Protein AF-A0A5T0QK60-F1 (afdb_monomer)

Organism: Campylobacter coli (NCBI:txid195)

Sequence (171 aa):
ARQSIDQKYNPKLIPNKDDLERINNILKNINLGHLLANEDNFEQIIPFIEQRAGEIKQAGLVDESQKIGLSCDFIPPNGDYQNFGIMAALDHINALKDLVKRFPKLADLPKIYGGGSYGGYLSLLIAKIAPWYVDGVIDNSGSALPPLNYILGREMESGCDYVLNSSHILI

Nearest PDB structures (foldseek):
  6ty7-assembly1_A  TM=5.170E-01  e=1.656E-01  synthetic construct
  6xtc-assembly2_D  TM=4.898E-01  e=1.048E-01  synthetic construct
  8g48-assembly1_A  TM=5.805E-01  e=3.397E-01  Staphylococcus aureus USA300-CA-263

Solvent-accessible surface area (backbone atoms only — not comparable to full-atom values): 9979 Å² total; per-residue (Å²): 127,73,85,49,94,50,70,80,70,33,59,42,68,43,52,52,72,68,35,38,53,51,52,39,52,50,28,46,76,73,76,44,50,88,70,65,61,47,77,90,45,43,70,75,45,49,64,58,52,36,52,49,48,48,53,43,32,76,69,67,77,44,66,81,86,62,58,52,77,54,60,61,44,78,39,55,64,81,73,63,84,88,56,88,51,56,65,60,27,50,50,55,53,50,52,52,51,51,48,29,70,77,39,59,82,52,64,82,51,84,40,69,36,63,24,56,34,72,42,7,32,31,25,54,50,33,40,68,76,42,50,95,71,40,74,43,69,46,66,41,78,33,65,88,61,85,62,54,40,78,76,53,24,75,78,34,95,90,34,57,79,59,70,52,79,60,95,33,36,36,60

Structure (mmCIF, N/CA/C/O backbone):
data_AF-A0A5T0QK60-F1
#
_entry.id   AF-A0A5T0QK60-F1
#
loop_
_atom_site.group_PDB
_atom_site.id
_atom_site.type_symbol
_atom_site.label_atom_id
_atom_site.label_alt_id
_atom_site.label_comp_id
_atom_site.label_asym_id
_atom_site.label_entity_id
_atom_site.label_seq_id
_atom_site.pdbx_PDB_ins_code
_atom_site.Cartn_x
_atom_site.Cartn_y
_atom_site.Cartn_z
_atom_site.occupancy
_atom_site.B_iso_or_equiv
_atom_site.auth_seq_id
_atom_site.auth_comp_id
_atom_site.auth_asym_id
_atom_site.auth_atom_id
_atom_site.pdbx_PDB_model_num
ATOM 1 N N . ALA A 1 1 ? -1.828 4.781 2.215 1.00 53.38 1 ALA A N 1
ATOM 2 C CA . ALA A 1 1 ? -2.838 5.251 1.252 1.00 53.38 1 ALA A CA 1
ATOM 3 C C . ALA A 1 1 ? -3.448 6.586 1.680 1.00 53.38 1 ALA A C 1
ATOM 5 O O . ALA A 1 1 ? -3.491 6.933 2.853 1.00 53.38 1 ALA A O 1
ATOM 6 N N . ARG A 1 2 ? -3.864 7.386 0.708 1.00 60.03 2 ARG A N 1
ATOM 7 C CA . ARG A 1 2 ? -4.708 8.561 0.921 1.00 60.03 2 ARG A CA 1
ATOM 8 C C . ARG A 1 2 ? -6.104 8.130 0.492 1.00 60.03 2 ARG A C 1
ATOM 10 O O . ARG A 1 2 ? -6.203 7.453 -0.529 1.00 60.03 2 ARG A O 1
ATOM 17 N N . GLN A 1 3 ? -7.150 8.499 1.228 1.00 71.94 3 GLN A N 1
ATOM 18 C CA . GLN A 1 3 ? -8.500 8.318 0.698 1.00 71.94 3 GLN A CA 1
ATOM 19 C C . GLN A 1 3 ? -8.603 9.069 -0.631 1.00 71.94 3 GLN A C 1
ATOM 21 O O . GLN A 1 3 ? -8.222 10.241 -0.737 1.00 71.94 3 GLN A O 1
ATOM 26 N N . SER A 1 4 ? -9.046 8.357 -1.659 1.00 78.94 4 SER A N 1
ATOM 27 C CA . SER A 1 4 ? -9.315 8.930 -2.964 1.00 78.94 4 SER A CA 1
ATOM 28 C C . SER A 1 4 ? -10.396 9.999 -2.824 1.00 78.94 4 SER A C 1
ATOM 30 O O . SER A 1 4 ? -11.352 9.844 -2.064 1.00 78.94 4 SER A O 1
ATOM 32 N N . ILE A 1 5 ? -10.254 11.082 -3.591 1.00 87.12 5 ILE A N 1
ATOM 33 C CA . ILE A 1 5 ? -11.320 12.083 -3.761 1.00 87.12 5 ILE A CA 1
ATOM 34 C C . ILE A 1 5 ? -12.579 11.469 -4.385 1.00 87.12 5 ILE A C 1
ATOM 36 O O . ILE A 1 5 ? -13.677 11.984 -4.211 1.00 87.12 5 ILE A O 1
ATOM 40 N N . ASP A 1 6 ? -12.404 10.368 -5.110 1.00 87.31 6 ASP A N 1
ATOM 41 C CA . ASP A 1 6 ? -13.463 9.610 -5.747 1.00 87.31 6 ASP A CA 1
ATOM 42 C C . ASP A 1 6 ? -13.637 8.280 -5.008 1.00 87.31 6 ASP A C 1
ATOM 44 O O . ASP A 1 6 ? -12.760 7.407 -5.042 1.00 87.31 6 ASP A O 1
ATOM 48 N N . GLN A 1 7 ? -14.775 8.162 -4.320 1.00 84.31 7 GLN A N 1
ATOM 49 C CA . GLN A 1 7 ? -15.080 7.065 -3.405 1.00 84.31 7 GLN A CA 1
ATOM 50 C C . GLN A 1 7 ? -15.059 5.695 -4.083 1.00 84.31 7 GLN A C 1
ATOM 52 O O . GLN A 1 7 ? -14.729 4.715 -3.421 1.00 84.31 7 GLN A O 1
ATOM 57 N N . LYS A 1 8 ? -15.329 5.606 -5.394 1.00 86.25 8 LYS A N 1
ATOM 58 C CA . LYS A 1 8 ? -15.315 4.314 -6.103 1.00 86.25 8 LYS A CA 1
ATOM 59 C C . LYS A 1 8 ? -13.927 3.671 -6.164 1.00 86.25 8 LYS A C 1
ATOM 61 O O . LYS A 1 8 ? -13.830 2.485 -6.450 1.00 86.25 8 LYS A O 1
ATOM 66 N N . TYR A 1 9 ? -12.867 4.456 -5.954 1.00 83.88 9 TYR A N 1
ATOM 67 C CA . TYR A 1 9 ? -11.483 3.976 -5.936 1.00 83.88 9 TYR A CA 1
ATOM 68 C C . TYR A 1 9 ? -10.949 3.742 -4.519 1.00 83.88 9 TYR A C 1
ATOM 70 O O . TYR A 1 9 ? -9.794 3.348 -4.369 1.00 83.88 9 TYR A O 1
ATOM 78 N N . ASN A 1 10 ? -11.754 3.980 -3.479 1.00 84.94 10 ASN A N 1
ATOM 79 C CA . ASN A 1 10 ? -11.344 3.637 -2.123 1.00 84.94 10 ASN A CA 1
ATOM 80 C C . ASN A 1 10 ? -11.341 2.112 -1.938 1.00 84.94 10 ASN A C 1
ATOM 82 O O . ASN A 1 10 ? -12.237 1.436 -2.448 1.00 84.94 10 ASN A O 1
ATOM 86 N N . PRO A 1 11 ? -10.354 1.564 -1.209 1.00 86.25 11 PRO A N 1
ATOM 87 C CA . PRO A 1 11 ? -10.381 0.162 -0.822 1.00 86.25 11 PRO A CA 1
ATOM 88 C C . PRO A 1 11 ? -11.588 -0.113 0.076 1.00 86.25 11 PRO A C 1
ATOM 90 O O . PRO A 1 11 ? -11.965 0.730 0.890 1.00 86.25 11 PRO A O 1
ATOM 93 N N . LYS A 1 12 ? -12.154 -1.309 -0.069 1.00 88.38 12 LYS A N 1
ATOM 94 C CA . LYS A 1 12 ? -13.130 -1.875 0.859 1.00 88.38 12 LYS A CA 1
ATOM 95 C C . LYS A 1 12 ? -12.400 -2.400 2.089 1.00 88.38 12 LYS A C 1
ATOM 97 O O . LYS A 1 12 ? -11.348 -3.028 1.952 1.00 88.38 12 LYS A O 1
ATOM 102 N N . LEU A 1 13 ? -12.964 -2.160 3.261 1.00 90.44 13 LEU A N 1
ATOM 103 C CA . LEU A 1 13 ? -12.496 -2.674 4.539 1.00 90.44 13 LEU A CA 1
ATOM 104 C C . LEU A 1 13 ? -13.248 -3.966 4.836 1.00 90.44 13 LEU A C 1
ATOM 106 O O . LEU A 1 13 ? -14.452 -3.952 5.087 1.00 90.44 13 LEU A O 1
ATOM 110 N N . ILE A 1 14 ? -12.540 -5.089 4.788 1.00 91.12 14 ILE A N 1
ATOM 111 C CA . ILE A 1 14 ? -13.132 -6.412 4.977 1.00 91.12 14 ILE A CA 1
ATOM 112 C C . ILE A 1 14 ? -12.543 -7.030 6.246 1.00 91.12 14 ILE A C 1
ATOM 114 O O . ILE A 1 14 ? -11.346 -7.322 6.275 1.00 91.12 14 ILE A O 1
ATOM 118 N N . PRO A 1 15 ? -13.331 -7.199 7.320 1.00 93.88 15 PRO A N 1
ATOM 119 C CA . PRO A 1 15 ? -12.841 -7.840 8.530 1.00 93.88 15 PRO A CA 1
ATOM 120 C C . PRO A 1 15 ? -12.767 -9.358 8.342 1.00 93.88 15 PRO A C 1
ATOM 122 O O . PRO A 1 15 ? -13.617 -9.958 7.683 1.00 93.88 15 PRO A O 1
ATOM 125 N N . ASN A 1 16 ? -11.787 -9.997 8.978 1.00 93.06 16 ASN A N 1
ATOM 126 C CA . ASN A 1 16 ? -11.805 -11.444 9.166 1.00 93.06 16 ASN A CA 1
ATOM 127 C C . ASN A 1 16 ? -12.504 -11.829 10.489 1.00 93.06 16 ASN A C 1
ATOM 129 O O . ASN A 1 16 ? -13.041 -10.987 11.211 1.00 93.06 16 ASN A O 1
ATOM 133 N N . LYS A 1 17 ? -12.511 -13.123 10.826 1.00 95.19 17 LYS A N 1
ATOM 134 C CA . LYS A 1 17 ? -13.170 -13.625 12.045 1.00 95.19 17 LYS A CA 1
ATOM 135 C C . LYS A 1 17 ? -12.599 -13.024 13.332 1.00 95.19 17 LYS A C 1
ATOM 137 O O . LYS A 1 17 ? -13.374 -12.651 14.209 1.00 95.19 17 LYS A O 1
ATOM 142 N N . ASP A 1 18 ? -11.280 -12.903 13.419 1.00 93.25 18 ASP A N 1
ATOM 143 C CA . ASP A 1 18 ? -10.599 -12.373 14.602 1.00 93.25 18 ASP A CA 1
ATOM 144 C C . ASP A 1 18 ? -10.856 -10.865 14.735 1.00 93.25 18 ASP A C 1
ATOM 146 O O . ASP A 1 18 ? -11.105 -10.358 15.832 1.00 93.25 18 ASP A O 1
ATOM 150 N N . ASP A 1 19 ? -10.885 -10.152 13.603 1.00 94.31 19 ASP A N 1
ATOM 151 C CA . ASP A 1 19 ? -11.250 -8.736 13.528 1.00 94.31 19 ASP A CA 1
ATOM 152 C C . ASP A 1 19 ? -12.684 -8.515 14.042 1.00 94.31 19 ASP A C 1
ATOM 154 O O . ASP A 1 19 ? -12.922 -7.626 14.867 1.00 94.31 19 ASP A O 1
ATOM 158 N N . LEU A 1 20 ? -13.630 -9.364 13.614 1.00 97.31 20 LEU A N 1
ATOM 159 C CA . LEU A 1 20 ? -15.026 -9.337 14.060 1.00 97.31 20 LEU A CA 1
ATOM 160 C C . LEU A 1 20 ? -15.179 -9.662 15.549 1.00 97.31 20 LEU A C 1
ATOM 162 O O . LEU A 1 20 ? -15.975 -9.022 16.241 1.00 97.31 20 LEU A O 1
ATOM 166 N N . GLU A 1 21 ? -14.433 -10.633 16.074 1.00 96.88 21 GLU A N 1
ATOM 167 C CA . GLU A 1 21 ? -14.441 -10.934 17.507 1.00 96.88 21 GLU A CA 1
ATOM 168 C C . GLU A 1 21 ? -13.927 -9.734 18.314 1.00 96.88 21 GLU A C 1
ATOM 170 O O . GLU A 1 21 ? -14.568 -9.285 19.274 1.00 96.88 21 GLU A O 1
ATOM 175 N N . ARG A 1 22 ? -12.804 -9.153 17.879 1.00 95.38 22 ARG A N 1
ATOM 176 C CA . ARG A 1 22 ? -12.165 -8.017 18.543 1.00 95.38 22 ARG A CA 1
ATOM 177 C C . ARG A 1 22 ? -13.062 -6.785 18.559 1.00 95.38 22 ARG A C 1
ATOM 179 O O . ARG A 1 22 ? -13.272 -6.209 19.629 1.00 95.38 22 ARG A O 1
ATOM 186 N N . ILE A 1 23 ? -13.620 -6.389 17.414 1.00 96.75 23 ILE A N 1
ATOM 187 C CA . ILE A 1 23 ? -14.498 -5.214 17.338 1.00 96.75 23 ILE A CA 1
ATOM 188 C C . ILE A 1 23 ? -15.781 -5.427 18.147 1.00 96.75 23 ILE A C 1
ATOM 190 O O . ILE A 1 23 ? -16.221 -4.509 18.832 1.00 96.75 23 ILE A O 1
ATOM 194 N N . ASN A 1 24 ? -16.349 -6.636 18.174 1.00 97.81 24 ASN A N 1
ATOM 195 C CA . ASN A 1 24 ? -17.538 -6.913 18.979 1.00 97.81 24 ASN A CA 1
ATOM 196 C C . ASN A 1 24 ? -17.260 -6.847 20.486 1.00 97.81 24 ASN A C 1
ATOM 198 O O . ASN A 1 24 ? -18.112 -6.389 21.253 1.00 97.81 24 ASN A O 1
ATOM 202 N N . ASN A 1 25 ? -16.064 -7.240 20.925 1.00 97.75 25 ASN A N 1
ATOM 203 C CA . ASN A 1 25 ? -15.632 -7.038 22.307 1.00 97.75 25 ASN A CA 1
ATOM 204 C C . ASN A 1 25 ? -15.430 -5.547 22.626 1.00 97.75 25 ASN A C 1
ATOM 206 O O . ASN A 1 25 ? -15.878 -5.082 23.674 1.00 97.75 25 ASN A O 1
ATOM 210 N N . ILE A 1 26 ? -14.846 -4.775 21.701 1.00 96.94 26 ILE A N 1
ATOM 211 C CA . ILE A 1 26 ? -14.729 -3.312 21.827 1.00 96.94 26 ILE A CA 1
ATOM 212 C C . ILE A 1 26 ? -16.116 -2.674 21.959 1.00 96.94 26 ILE A C 1
ATOM 214 O O . ILE A 1 26 ? -16.340 -1.916 22.900 1.00 96.94 26 ILE A O 1
ATOM 218 N N . LEU A 1 27 ? -17.060 -3.019 21.077 1.00 97.75 27 LEU A N 1
ATOM 219 C CA . LEU A 1 27 ? -18.431 -2.502 21.093 1.00 97.75 27 LEU A CA 1
ATOM 220 C C . LEU A 1 27 ? -19.113 -2.748 22.441 1.00 97.75 27 LEU A C 1
ATOM 222 O O . LEU A 1 27 ? -19.722 -1.832 22.989 1.00 97.75 27 LEU A O 1
ATOM 226 N N . LYS A 1 28 ? -18.979 -3.947 23.018 1.00 97.31 28 LYS A N 1
ATOM 227 C CA . LYS A 1 28 ? -19.500 -4.240 24.365 1.00 97.31 28 LYS A CA 1
ATOM 228 C C . LYS A 1 28 ? -18.879 -3.326 25.424 1.00 97.31 28 LYS A C 1
ATOM 230 O O . LYS A 1 28 ? -19.616 -2.747 26.216 1.00 97.31 28 LYS A O 1
ATOM 235 N N . ASN A 1 29 ? -17.559 -3.144 25.394 1.00 95.50 29 ASN A N 1
ATOM 236 C CA . ASN A 1 29 ? -16.829 -2.346 26.384 1.00 95.50 29 ASN A CA 1
ATOM 237 C C . ASN A 1 29 ? -17.164 -0.847 26.330 1.00 95.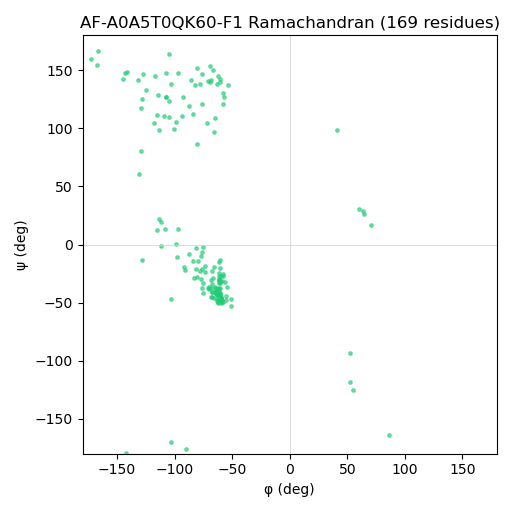50 29 ASN A C 1
ATOM 239 O O . ASN A 1 29 ? -17.103 -0.171 27.353 1.00 95.50 29 ASN A O 1
ATOM 243 N N . ILE A 1 30 ? -17.542 -0.324 25.161 1.00 95.44 30 ILE A N 1
ATOM 244 C CA . ILE A 1 30 ? -17.914 1.092 24.985 1.00 95.44 30 ILE A CA 1
ATOM 245 C C . ILE A 1 30 ? -19.432 1.339 25.034 1.00 95.44 30 ILE A C 1
ATOM 247 O O . ILE A 1 30 ? -19.887 2.434 24.699 1.00 95.44 30 ILE A O 1
ATOM 251 N N . ASN A 1 31 ? -20.216 0.353 25.492 1.00 95.62 31 ASN A N 1
ATOM 252 C CA . ASN A 1 31 ? -21.686 0.371 25.570 1.00 95.62 31 ASN A CA 1
ATOM 253 C C . ASN A 1 31 ? -22.413 0.470 24.212 1.00 95.62 31 ASN A C 1
ATOM 255 O O . ASN A 1 31 ? -23.539 0.956 24.132 1.00 95.62 31 ASN A O 1
ATOM 259 N N . LEU A 1 32 ? -21.803 -0.045 23.144 1.00 96.94 32 LEU A N 1
ATOM 260 C CA . LEU A 1 32 ? -22.375 -0.168 21.795 1.00 96.94 32 LEU A CA 1
ATOM 261 C C . LEU A 1 32 ? -22.632 -1.626 21.373 1.00 96.94 32 LEU A C 1
ATOM 263 O O . LEU A 1 32 ? -22.801 -1.921 20.192 1.00 96.94 32 LEU A O 1
ATOM 267 N N . GLY A 1 33 ? -22.705 -2.561 22.326 1.00 94.44 33 GLY A N 1
ATOM 268 C CA . GLY A 1 33 ? -22.873 -3.994 22.043 1.00 94.44 33 GLY A CA 1
ATOM 269 C C . GLY A 1 33 ? -24.157 -4.377 21.288 1.00 94.44 33 GLY A C 1
ATOM 270 O O . GLY A 1 33 ? -24.242 -5.487 20.776 1.00 94.44 33 GLY A O 1
ATOM 271 N N . HIS A 1 34 ? -25.136 -3.472 21.187 1.00 94.69 34 HIS A N 1
ATOM 272 C CA . HIS A 1 34 ? -26.370 -3.674 20.422 1.00 94.69 34 HIS A CA 1
ATOM 273 C C . HIS A 1 34 ? -26.165 -3.608 18.897 1.00 94.69 34 HIS A C 1
ATOM 275 O O . HIS A 1 34 ? -27.029 -4.082 18.167 1.00 94.69 34 HIS A O 1
ATOM 281 N N . LEU A 1 35 ? -25.055 -3.028 18.416 1.00 95.50 35 LEU A N 1
ATOM 282 C CA . LEU A 1 35 ? -24.792 -2.878 16.980 1.00 95.50 35 LEU A CA 1
ATOM 283 C C . LEU A 1 35 ? -24.364 -4.185 16.300 1.00 95.50 35 LEU A C 1
ATOM 285 O O . LEU A 1 35 ? -24.701 -4.369 15.139 1.00 95.50 35 LEU A O 1
ATOM 289 N N . LEU A 1 36 ? -23.648 -5.063 17.018 1.00 95.56 36 LEU A N 1
ATOM 290 C CA . LEU A 1 36 ? -23.082 -6.338 16.546 1.00 95.56 36 LEU A CA 1
ATOM 291 C C . LEU A 1 36 ? -22.464 -6.273 15.129 1.00 95.56 36 LEU A C 1
ATOM 293 O O . LEU A 1 36 ? -23.143 -6.415 14.111 1.00 95.56 36 LEU A O 1
ATOM 297 N N . ALA A 1 37 ? -21.145 -6.122 15.064 1.00 96.31 37 ALA A N 1
ATOM 298 C CA . ALA A 1 37 ? -20.419 -6.081 13.803 1.00 96.31 37 ALA A CA 1
ATOM 299 C C . ALA A 1 37 ? -20.398 -7.441 13.089 1.00 96.31 37 ALA A C 1
ATOM 301 O O . ALA A 1 37 ? -20.195 -8.487 13.714 1.00 96.31 37 ALA A O 1
ATOM 302 N N . ASN A 1 38 ? -20.550 -7.391 11.770 1.00 95.81 38 ASN A N 1
ATOM 303 C CA . ASN A 1 38 ? -20.405 -8.479 10.812 1.00 95.81 38 ASN A CA 1
ATOM 304 C C . ASN A 1 38 ? -19.739 -7.951 9.525 1.00 95.81 38 ASN A C 1
ATOM 306 O O . ASN A 1 38 ? -19.388 -6.775 9.435 1.00 95.81 38 ASN A O 1
ATOM 310 N N . GLU A 1 39 ? -19.544 -8.825 8.539 1.00 93.50 39 GLU A N 1
ATOM 311 C CA . GLU A 1 39 ? -18.873 -8.483 7.276 1.00 93.50 39 GLU A CA 1
ATOM 312 C C . GLU A 1 39 ? -19.607 -7.387 6.478 1.00 93.50 39 GLU A C 1
ATOM 314 O O . GLU A 1 39 ? -18.959 -6.577 5.819 1.00 93.50 39 GLU A O 1
ATOM 319 N N . ASP A 1 40 ? -20.937 -7.302 6.580 1.00 93.56 40 ASP A N 1
ATOM 320 C CA . ASP A 1 40 ? -21.762 -6.374 5.795 1.00 93.56 40 ASP A CA 1
ATOM 321 C C . ASP A 1 40 ? -21.830 -4.960 6.395 1.00 93.56 40 ASP A C 1
ATOM 323 O O . ASP A 1 40 ? -22.036 -3.979 5.676 1.00 93.56 40 ASP A O 1
ATOM 327 N N . ASN A 1 41 ? -21.700 -4.840 7.720 1.00 94.75 41 ASN A N 1
ATOM 328 C CA . ASN A 1 41 ? -21.903 -3.580 8.443 1.00 94.75 41 ASN A CA 1
ATOM 329 C C . ASN A 1 41 ? -20.623 -2.994 9.062 1.00 94.75 41 ASN A C 1
ATOM 331 O O . ASN A 1 41 ? -20.680 -1.909 9.644 1.00 94.75 41 ASN A O 1
ATOM 335 N N . PHE A 1 42 ? -19.476 -3.668 8.929 1.00 94.94 42 PHE A N 1
ATOM 336 C CA . PHE A 1 42 ? -18.214 -3.270 9.558 1.00 94.94 42 PHE A CA 1
ATOM 337 C C . PHE A 1 42 ? -17.850 -1.804 9.294 1.00 94.94 42 PHE A C 1
ATOM 339 O O . PHE A 1 42 ? -17.671 -1.031 10.236 1.00 94.94 42 PHE A O 1
ATOM 346 N N . GLU A 1 43 ? -17.823 -1.390 8.022 1.00 92.00 43 GLU A N 1
ATOM 347 C CA . GLU A 1 43 ? -17.511 -0.006 7.642 1.00 92.00 43 GLU A CA 1
ATOM 348 C C . GLU A 1 43 ? -18.498 1.009 8.232 1.00 92.00 43 GLU A C 1
ATOM 350 O O . GLU A 1 43 ? -18.116 2.103 8.648 1.00 92.00 43 GLU A O 1
ATOM 355 N N . GLN A 1 44 ? -19.776 0.636 8.297 1.00 93.94 44 GLN A N 1
ATOM 356 C CA . GLN A 1 44 ? -20.867 1.500 8.748 1.00 93.94 44 GLN A CA 1
ATOM 357 C C . GLN A 1 44 ? -20.835 1.715 10.264 1.00 93.94 44 GLN A C 1
ATOM 359 O O . GLN A 1 44 ? -21.359 2.715 10.750 1.00 93.94 44 GLN A O 1
ATOM 364 N N . ILE A 1 45 ? -20.216 0.798 11.014 1.00 95.75 45 ILE A N 1
ATOM 365 C CA . ILE A 1 45 ? -20.100 0.879 12.472 1.00 95.75 45 ILE A CA 1
ATOM 366 C C . ILE A 1 45 ? -18.961 1.815 12.910 1.00 95.75 45 ILE A C 1
ATOM 368 O O . ILE A 1 45 ? -19.057 2.431 13.974 1.00 95.75 45 ILE A O 1
ATOM 372 N N . ILE A 1 46 ? -17.911 1.977 12.095 1.00 94.62 46 ILE A N 1
ATOM 373 C CA . ILE A 1 46 ? -16.720 2.782 12.429 1.00 94.62 46 ILE A CA 1
ATOM 374 C C . ILE A 1 46 ? -17.074 4.204 12.915 1.00 94.62 46 ILE A C 1
ATOM 376 O O . ILE A 1 46 ? -16.566 4.596 13.970 1.00 94.62 46 ILE A O 1
ATOM 380 N N . PRO A 1 47 ? -17.962 4.979 12.253 1.00 95.31 47 PRO A N 1
ATOM 381 C CA . PRO A 1 47 ? -18.321 6.321 12.718 1.00 95.31 47 PRO A CA 1
ATOM 382 C C . PRO A 1 47 ? -18.962 6.350 14.113 1.00 95.31 47 PRO A C 1
ATOM 384 O O . PRO A 1 47 ? -18.733 7.291 14.871 1.00 95.31 47 PRO A O 1
ATOM 387 N N . PHE A 1 48 ? -19.729 5.319 14.487 1.00 96.94 48 PHE A N 1
ATOM 388 C CA . PHE A 1 48 ? -20.340 5.234 15.819 1.00 96.94 48 PHE A CA 1
ATOM 389 C C . PHE A 1 48 ? -19.295 4.968 16.903 1.00 96.94 48 PHE A C 1
ATOM 391 O O . PHE A 1 48 ? -19.378 5.534 17.994 1.00 96.94 48 PHE A O 1
ATOM 398 N N . ILE A 1 49 ? -18.288 4.144 16.597 1.00 97.00 49 ILE A N 1
ATOM 399 C CA . ILE A 1 49 ? -17.146 3.924 17.491 1.00 97.00 49 ILE A CA 1
ATOM 400 C C . ILE A 1 49 ? -16.365 5.233 17.661 1.00 97.00 49 ILE A C 1
ATOM 402 O O . ILE A 1 49 ? -16.014 5.578 18.788 1.00 97.00 49 ILE A O 1
ATOM 406 N N . GLU A 1 50 ? -16.142 5.982 16.576 1.00 96.44 50 GLU A N 1
ATOM 407 C CA . GLU A 1 50 ? -15.384 7.242 16.598 1.00 96.44 50 GLU A CA 1
ATOM 408 C C . GLU A 1 50 ? -16.087 8.265 17.492 1.00 96.44 50 GLU A C 1
ATOM 410 O O . GLU A 1 50 ? -15.480 8.827 18.407 1.00 96.44 50 GLU A O 1
ATOM 415 N N . GLN A 1 51 ? -17.394 8.448 17.282 1.00 97.31 51 GLN A N 1
ATOM 416 C CA . GLN A 1 51 ? -18.215 9.331 18.102 1.00 97.31 51 GLN A CA 1
ATOM 417 C C . GLN A 1 51 ? -18.160 8.923 19.577 1.00 97.31 51 GLN A C 1
ATOM 419 O O . GLN A 1 51 ? -17.888 9.755 20.446 1.00 97.31 51 GLN A O 1
ATOM 424 N N . ARG A 1 52 ? -18.374 7.635 19.872 1.00 97.06 52 ARG A N 1
ATOM 425 C CA . ARG A 1 52 ? -18.409 7.145 21.250 1.00 97.06 52 ARG A CA 1
ATOM 426 C C . ARG A 1 52 ? -17.061 7.283 21.953 1.00 97.06 52 ARG A C 1
ATOM 428 O O . ARG A 1 52 ? -17.020 7.625 23.133 1.00 97.06 52 ARG A O 1
ATOM 435 N N . ALA A 1 53 ? -15.961 7.054 21.241 1.00 96.50 53 ALA A N 1
ATOM 436 C CA . ALA A 1 53 ? -14.619 7.276 21.763 1.00 96.50 53 ALA A CA 1
ATOM 437 C C . ALA A 1 53 ? -14.390 8.754 22.119 1.00 96.50 53 ALA A C 1
ATOM 439 O O . ALA A 1 53 ? -13.819 9.047 23.170 1.00 96.50 53 ALA A O 1
ATOM 440 N N . GLY A 1 54 ? -14.892 9.680 21.296 1.00 96.62 54 GLY A N 1
ATOM 441 C CA . GLY A 1 54 ? -14.877 11.114 21.590 1.00 96.62 54 GLY A CA 1
ATOM 442 C C . GLY A 1 54 ? -15.662 11.472 22.855 1.00 96.62 54 GLY A C 1
ATOM 443 O O . GLY A 1 54 ? -15.141 12.169 23.723 1.00 96.62 54 GLY A O 1
ATOM 444 N N . GLU A 1 55 ? -16.879 10.944 23.011 1.00 97.19 55 GLU A N 1
ATOM 445 C CA . GLU A 1 55 ? -17.720 11.170 24.199 1.00 97.19 55 GLU A CA 1
ATOM 446 C C . GLU A 1 55 ? -17.055 10.677 25.493 1.00 97.19 55 GLU A C 1
ATOM 448 O O . GLU A 1 55 ? -17.054 11.375 26.507 1.00 97.19 55 GLU A O 1
ATOM 453 N N . ILE A 1 56 ? -16.464 9.477 25.465 1.00 96.31 56 ILE A N 1
ATOM 454 C CA . ILE A 1 56 ? -15.786 8.879 26.625 1.00 96.31 56 ILE A CA 1
ATOM 455 C C . ILE A 1 56 ? -14.580 9.732 27.048 1.00 96.31 56 ILE A C 1
ATOM 457 O O . ILE A 1 56 ? -14.365 9.943 28.244 1.00 96.31 56 ILE A O 1
ATOM 461 N N . LYS A 1 57 ? -13.821 10.262 26.082 1.00 95.94 57 LYS A N 1
ATOM 462 C CA . LYS A 1 57 ? -12.696 11.173 26.345 1.00 95.94 57 LYS A CA 1
ATOM 463 C C . LYS A 1 57 ? -13.151 12.514 26.905 1.00 95.94 57 LYS A C 1
ATOM 465 O O . LYS A 1 57 ? -12.595 12.973 27.894 1.00 95.94 57 LYS A O 1
ATOM 470 N N . GLN A 1 58 ? -14.191 13.116 26.327 1.00 95.56 58 GLN A N 1
ATOM 471 C CA . GLN A 1 58 ? -14.759 14.377 26.822 1.00 95.56 58 GLN A CA 1
ATOM 472 C C . GLN A 1 58 ? -15.290 14.250 28.256 1.00 95.56 58 GLN A C 1
ATOM 474 O O . GLN A 1 58 ? -15.227 15.204 29.026 1.00 95.56 58 GLN A O 1
ATOM 479 N N . ALA A 1 59 ? -15.772 13.064 28.634 1.00 95.75 59 ALA A N 1
ATOM 480 C CA . ALA A 1 59 ? -16.174 12.754 30.002 1.00 95.75 59 ALA A CA 1
ATOM 481 C C . ALA A 1 59 ? -14.989 12.521 30.967 1.00 95.75 59 ALA A C 1
ATOM 483 O O . ALA A 1 59 ? -15.215 12.265 32.149 1.00 95.75 59 ALA A O 1
ATOM 484 N N . GLY A 1 60 ? -13.739 12.576 30.490 1.00 95.00 60 GLY A N 1
ATOM 485 C CA . GLY A 1 60 ? -12.532 12.358 31.293 1.00 95.00 60 GLY A CA 1
ATOM 486 C C . GLY A 1 60 ? -12.329 10.908 31.739 1.00 95.00 60 GLY A C 1
ATOM 487 O O . GLY A 1 60 ? -11.576 10.655 32.675 1.00 95.00 60 GLY A O 1
ATOM 488 N N . LEU A 1 61 ? -13.012 9.949 31.105 1.00 94.31 61 LEU A N 1
ATOM 489 C CA . LEU A 1 61 ? -12.945 8.532 31.483 1.00 94.31 61 LEU A CA 1
ATOM 490 C C . LEU A 1 61 ? -11.709 7.825 30.913 1.00 94.31 61 LEU A C 1
ATOM 492 O O . LEU A 1 61 ? -11.320 6.770 31.410 1.00 94.31 61 LEU A O 1
ATOM 496 N N . VAL A 1 62 ? -11.121 8.381 29.853 1.00 93.94 62 VAL A N 1
ATOM 497 C CA . VAL A 1 62 ? -9.949 7.852 29.151 1.00 93.94 62 VAL A CA 1
ATOM 498 C C . VAL A 1 62 ? -9.051 9.019 28.745 1.00 93.94 62 VAL A C 1
ATOM 500 O O . VAL A 1 62 ? -9.540 10.110 28.458 1.00 93.94 62 VAL A O 1
ATOM 503 N N . ASP A 1 63 ? -7.742 8.779 28.708 1.00 94.94 63 ASP A N 1
ATOM 504 C CA . ASP A 1 63 ? -6.748 9.757 28.270 1.00 94.94 63 ASP A CA 1
ATOM 505 C C . ASP A 1 63 ? -6.972 10.210 26.811 1.00 94.94 63 ASP A C 1
ATOM 507 O O . ASP A 1 63 ? -7.291 9.410 25.924 1.00 94.94 63 ASP A O 1
ATOM 511 N N . GLU A 1 64 ? -6.783 11.506 26.547 1.00 91.94 64 GLU A N 1
ATOM 512 C CA . GLU A 1 64 ? -7.050 12.105 25.234 1.00 91.94 64 GLU A CA 1
ATOM 513 C C . GLU A 1 64 ? -6.180 11.514 24.112 1.00 91.94 64 GLU A C 1
ATOM 515 O O . GLU A 1 64 ? -6.632 11.431 22.962 1.00 91.94 64 GLU A O 1
ATOM 520 N N . SER A 1 65 ? -4.966 11.055 24.436 1.00 92.88 65 SER A N 1
ATOM 521 C CA . SER A 1 65 ? -4.016 10.487 23.475 1.00 92.88 65 SER A CA 1
ATOM 522 C C . SER A 1 65 ? -4.359 9.059 23.044 1.00 92.88 65 SER A C 1
ATOM 524 O O . SER A 1 65 ? -3.936 8.631 21.967 1.00 92.88 65 SER A O 1
ATOM 526 N N . GLN A 1 66 ? -5.151 8.321 23.831 1.00 93.19 66 GLN A N 1
ATOM 527 C CA . GLN A 1 66 ? -5.478 6.929 23.519 1.00 93.19 66 GLN A CA 1
ATOM 528 C C . GLN A 1 66 ? -6.374 6.814 22.289 1.00 93.19 66 GLN A C 1
ATOM 530 O O . GLN A 1 66 ? -7.300 7.596 22.108 1.00 93.19 66 GLN A O 1
ATOM 535 N N . LYS A 1 67 ? -6.148 5.809 21.443 1.00 94.62 67 LYS A N 1
ATOM 536 C CA . LYS A 1 67 ? -7.003 5.529 20.281 1.00 94.62 67 LYS A CA 1
ATOM 537 C C . LYS A 1 67 ? -7.460 4.082 20.284 1.00 94.62 67 LYS A C 1
ATOM 539 O O . LYS A 1 67 ? -6.728 3.196 20.720 1.00 94.62 67 LYS A O 1
ATOM 544 N N . ILE A 1 68 ? -8.668 3.851 19.783 1.00 94.75 68 ILE A N 1
ATOM 545 C CA . ILE A 1 68 ? -9.190 2.503 19.569 1.00 94.75 68 ILE A CA 1
ATOM 546 C C . ILE A 1 68 ? -8.521 1.939 18.316 1.00 94.75 68 ILE A C 1
ATOM 548 O O . ILE A 1 68 ? -8.633 2.523 17.243 1.00 94.75 68 ILE A O 1
ATOM 552 N N . GLY A 1 69 ? -7.814 0.819 18.461 1.00 92.56 69 GLY A N 1
ATOM 553 C CA . GLY A 1 69 ? -7.235 0.083 17.340 1.00 92.56 69 GLY A CA 1
ATOM 554 C C . GLY A 1 69 ? -8.237 -0.912 16.761 1.00 92.56 69 GLY A C 1
ATOM 555 O O . GLY A 1 69 ? -8.668 -1.827 17.466 1.00 92.56 69 GLY A O 1
ATOM 556 N N . LEU A 1 70 ? -8.582 -0.742 15.490 1.00 92.50 70 LEU A N 1
ATOM 557 C CA . LEU A 1 70 ? -9.325 -1.695 14.674 1.00 92.50 70 LEU A CA 1
ATOM 558 C C . LEU A 1 70 ? -8.359 -2.381 13.701 1.00 92.50 70 LEU A C 1
ATOM 560 O O . LEU A 1 70 ? -7.220 -1.957 13.530 1.00 92.50 70 LEU A O 1
ATOM 56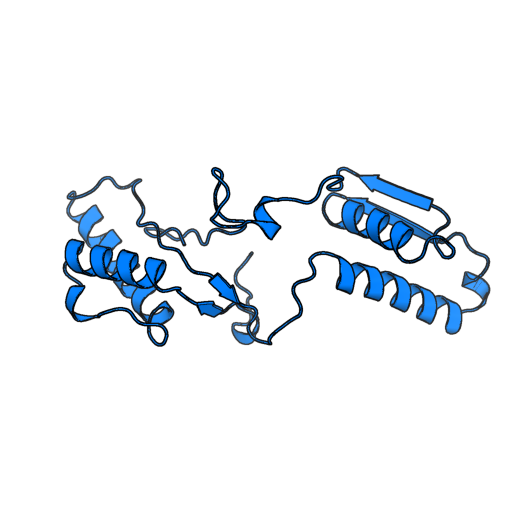4 N N . SER A 1 71 ? -8.781 -3.494 13.115 1.00 89.25 71 SER A N 1
ATOM 565 C CA . SER A 1 71 ? -7.990 -4.231 12.129 1.00 89.25 71 SER A CA 1
ATOM 566 C C . SER A 1 71 ? -8.936 -4.816 11.089 1.00 89.25 71 SER A C 1
ATOM 568 O O . SER A 1 71 ? -10.061 -5.187 11.425 1.00 89.25 71 SER A O 1
ATOM 570 N N . CYS A 1 72 ? -8.512 -4.815 9.830 1.00 90.75 72 CYS A N 1
ATOM 571 C CA . CYS A 1 72 ? -9.243 -5.374 8.697 1.00 90.75 72 CYS A CA 1
ATOM 572 C C . CYS A 1 72 ? -8.313 -5.491 7.486 1.00 90.75 72 CYS A C 1
ATOM 574 O O . CYS A 1 72 ? -7.248 -4.869 7.440 1.00 90.75 72 CYS A O 1
ATOM 576 N N . ASP A 1 73 ? -8.748 -6.233 6.476 1.00 87.75 73 ASP A N 1
ATOM 577 C CA . ASP A 1 73 ? -8.074 -6.290 5.188 1.00 87.75 73 ASP A CA 1
ATOM 578 C C . ASP A 1 73 ? -8.541 -5.143 4.282 1.00 87.75 73 ASP A C 1
ATOM 580 O O . ASP A 1 73 ? -9.719 -4.780 4.250 1.00 87.75 73 ASP A O 1
ATOM 584 N N . PHE A 1 74 ? -7.604 -4.574 3.522 1.00 85.62 74 PHE A N 1
ATOM 585 C CA . PHE A 1 74 ? -7.871 -3.529 2.536 1.00 85.62 74 PHE A CA 1
ATOM 586 C C . PHE A 1 74 ? -7.951 -4.163 1.153 1.00 85.62 74 PHE A C 1
ATOM 588 O O . PHE A 1 74 ? -6.932 -4.524 0.564 1.00 85.62 74 PHE A O 1
ATOM 595 N N . ILE A 1 75 ? -9.164 -4.287 0.622 1.00 85.56 75 ILE A N 1
ATOM 596 C CA . ILE A 1 75 ? -9.402 -4.936 -0.665 1.00 85.56 75 ILE A CA 1
ATOM 597 C C . ILE A 1 75 ? -9.696 -3.879 -1.733 1.00 85.56 75 ILE A C 1
ATOM 599 O O . ILE A 1 75 ? -10.629 -3.088 -1.573 1.00 85.56 75 ILE A O 1
ATOM 603 N N . PRO A 1 76 ? -8.935 -3.836 -2.843 1.00 83.88 76 PRO A N 1
ATOM 604 C CA . PRO A 1 76 ? -9.219 -2.931 -3.949 1.00 83.88 76 PRO A CA 1
ATOM 605 C C . PRO A 1 76 ? -10.664 -3.089 -4.439 1.00 83.88 76 PRO A C 1
ATOM 607 O O . PRO A 1 76 ? -11.141 -4.217 -4.602 1.00 83.88 76 PRO A O 1
ATOM 610 N N . PRO A 1 77 ? -11.372 -1.987 -4.726 1.00 83.94 77 PRO A N 1
ATOM 611 C CA . PRO A 1 77 ? -12.805 -2.032 -5.001 1.00 83.94 77 PRO A CA 1
ATOM 612 C C . PRO A 1 77 ? -13.147 -2.764 -6.306 1.00 83.94 77 PRO A C 1
ATOM 614 O O . PRO A 1 77 ? -14.261 -3.275 -6.431 1.00 83.94 77 PRO A O 1
ATOM 617 N N . ASN A 1 78 ? -12.195 -2.849 -7.246 1.00 83.94 78 ASN A N 1
ATOM 618 C CA . ASN A 1 78 ? -12.389 -3.418 -8.583 1.00 83.94 78 ASN A CA 1
ATOM 619 C C . ASN A 1 78 ? -11.704 -4.781 -8.782 1.00 83.94 78 ASN A C 1
ATOM 621 O O . ASN A 1 78 ? -11.564 -5.230 -9.916 1.00 83.94 78 ASN A O 1
ATOM 625 N N . GLY A 1 79 ? -11.249 -5.438 -7.706 1.00 81.31 79 GLY A N 1
ATOM 626 C CA . GLY A 1 79 ? -10.479 -6.683 -7.828 1.00 81.31 79 GLY A CA 1
ATOM 627 C C . GLY A 1 79 ? -9.130 -6.486 -8.530 1.00 81.31 79 GLY A C 1
ATOM 628 O O . GLY A 1 79 ? -8.618 -7.411 -9.159 1.00 81.31 79 GLY A O 1
ATOM 629 N N . ASP A 1 80 ? -8.578 -5.270 -8.450 1.00 79.44 80 ASP A N 1
ATOM 630 C CA . ASP A 1 80 ? -7.320 -4.899 -9.092 1.00 79.44 80 ASP A CA 1
ATOM 631 C C . ASP A 1 80 ? -6.184 -5.804 -8.609 1.00 79.44 80 ASP A C 1
ATOM 633 O O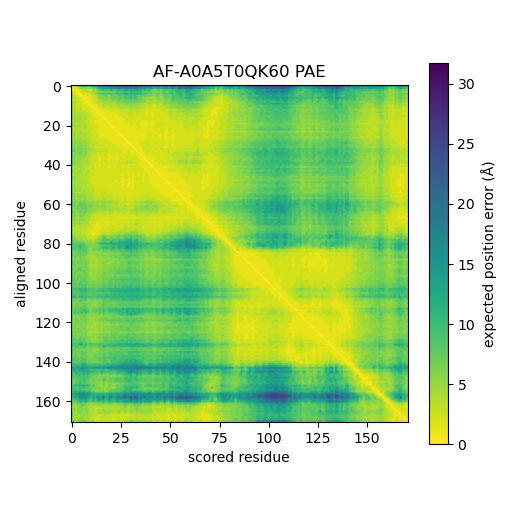 . ASP A 1 80 ? -5.979 -5.981 -7.404 1.00 79.44 80 ASP A O 1
ATOM 637 N N . TYR A 1 81 ? -5.418 -6.354 -9.553 1.00 76.62 81 TYR A N 1
ATOM 638 C CA . TYR A 1 81 ? -4.311 -7.250 -9.240 1.00 76.62 81 TYR A CA 1
ATOM 639 C C . TYR A 1 81 ? -3.212 -6.508 -8.464 1.00 76.62 81 TYR A C 1
ATOM 641 O O . TYR A 1 81 ? -2.489 -5.676 -9.014 1.00 76.62 81 TYR A O 1
ATOM 649 N N . GLN A 1 82 ? -3.081 -6.822 -7.174 1.00 74.94 82 GLN A N 1
ATOM 650 C CA . GLN A 1 82 ? -2.087 -6.232 -6.279 1.00 74.94 82 GLN A CA 1
ATOM 651 C C . GLN A 1 82 ? -0.730 -6.908 -6.476 1.00 74.94 82 GLN A C 1
ATOM 653 O O . GLN A 1 82 ? -0.384 -7.861 -5.786 1.00 74.94 82 GLN A O 1
ATOM 658 N N . ASN A 1 83 ? 0.050 -6.425 -7.442 1.00 80.50 83 ASN A N 1
ATOM 659 C CA . ASN A 1 83 ? 1.382 -6.964 -7.732 1.00 80.50 83 ASN A CA 1
ATOM 660 C C . ASN A 1 83 ? 2.523 -5.987 -7.431 1.00 80.50 83 ASN A C 1
ATOM 662 O O . ASN A 1 83 ? 3.625 -6.133 -7.970 1.00 80.50 83 ASN A O 1
ATOM 666 N N . PHE A 1 84 ? 2.237 -5.011 -6.563 1.00 80.31 84 PHE A N 1
ATOM 667 C CA . PHE A 1 84 ? 3.123 -3.922 -6.170 1.00 80.31 84 PHE A CA 1
ATOM 668 C C . PHE A 1 84 ? 3.668 -3.193 -7.410 1.00 80.31 84 PHE A C 1
ATOM 670 O O . PHE A 1 84 ? 2.973 -2.336 -7.946 1.00 80.31 84 PHE A O 1
ATOM 677 N N . GLY A 1 85 ? 4.843 -3.568 -7.928 1.00 87.56 85 GLY A N 1
ATOM 678 C CA . GLY A 1 85 ? 5.452 -2.933 -9.101 1.00 87.56 85 GLY A CA 1
ATOM 679 C C . GLY A 1 85 ? 5.267 -3.614 -10.453 1.00 87.56 85 GLY A C 1
ATOM 680 O O . GLY A 1 85 ? 5.626 -3.003 -11.459 1.00 87.56 85 GLY A O 1
ATOM 681 N N . ILE A 1 86 ? 4.766 -4.853 -10.532 1.00 90.62 86 ILE A N 1
ATOM 682 C CA . ILE A 1 86 ? 4.828 -5.618 -11.795 1.00 90.62 86 ILE A CA 1
ATOM 683 C C . ILE A 1 86 ? 3.969 -4.972 -12.893 1.00 90.62 86 ILE A C 1
ATOM 685 O O . ILE A 1 86 ? 4.471 -4.797 -14.004 1.00 90.62 86 ILE A O 1
ATOM 689 N N . MET A 1 87 ? 2.721 -4.570 -12.605 1.00 90.62 87 MET A N 1
ATOM 690 C CA . MET A 1 87 ? 1.870 -3.880 -13.592 1.00 90.62 87 MET A CA 1
ATOM 691 C C . MET A 1 87 ? 2.526 -2.579 -14.059 1.00 90.62 87 MET A C 1
ATOM 693 O O . MET A 1 87 ? 2.698 -2.371 -15.256 1.00 90.62 87 MET A O 1
ATOM 697 N N . ALA A 1 88 ? 2.963 -1.741 -13.115 1.00 92.38 88 ALA A N 1
ATOM 698 C CA . ALA A 1 88 ? 3.563 -0.448 -13.427 1.00 92.38 88 ALA A CA 1
ATOM 699 C C . ALA A 1 88 ? 4.838 -0.594 -14.277 1.00 92.38 88 ALA A C 1
ATOM 701 O O . ALA A 1 88 ? 5.022 0.125 -15.258 1.00 92.38 88 ALA A O 1
ATOM 702 N N . ALA A 1 89 ? 5.705 -1.558 -13.952 1.00 94.88 89 ALA A N 1
ATOM 703 C CA . ALA A 1 89 ? 6.901 -1.844 -14.737 1.00 94.88 89 ALA A CA 1
ATOM 704 C C . ALA A 1 89 ? 6.560 -2.277 -16.174 1.00 94.88 89 ALA A C 1
ATOM 706 O O . ALA A 1 89 ? 7.174 -1.791 -17.128 1.00 94.88 89 ALA A O 1
ATOM 707 N N . LEU A 1 90 ? 5.563 -3.151 -16.348 1.00 95.50 90 LEU A N 1
ATOM 708 C CA . LEU A 1 90 ? 5.100 -3.576 -17.672 1.00 95.50 90 LEU A CA 1
ATOM 709 C C . LEU A 1 90 ? 4.498 -2.419 -18.473 1.00 95.50 90 LEU A C 1
ATOM 711 O O . LEU A 1 90 ? 4.790 -2.301 -19.664 1.00 95.50 90 LEU A O 1
ATOM 715 N N . ASP A 1 91 ? 3.728 -1.540 -17.833 1.00 95.56 91 ASP A N 1
ATOM 716 C CA . ASP A 1 91 ? 3.158 -0.356 -18.478 1.00 95.56 91 ASP A CA 1
ATOM 717 C C . ASP A 1 91 ? 4.253 0.593 -18.970 1.00 95.56 91 ASP A C 1
ATOM 719 O O . ASP A 1 91 ? 4.214 1.031 -20.120 1.00 95.56 91 ASP A O 1
ATOM 723 N N . HIS A 1 92 ? 5.293 0.838 -18.166 1.00 96.50 92 HIS A N 1
ATOM 724 C CA . HIS A 1 92 ? 6.452 1.628 -18.593 1.00 96.50 92 HIS A CA 1
ATOM 725 C C . HIS A 1 92 ? 7.183 1.004 -19.793 1.00 96.50 92 HIS A C 1
ATOM 727 O O . HIS A 1 92 ? 7.562 1.716 -20.729 1.00 96.50 92 HIS A O 1
ATOM 733 N N . ILE A 1 93 ? 7.368 -0.320 -19.800 1.00 96.38 93 ILE A N 1
ATOM 734 C CA . ILE A 1 93 ? 7.982 -1.040 -20.927 1.00 96.38 93 ILE A CA 1
ATOM 735 C C . ILE A 1 93 ? 7.114 -0.903 -22.184 1.00 96.38 93 ILE A C 1
ATOM 737 O O . ILE A 1 93 ? 7.623 -0.578 -23.259 1.00 96.38 93 ILE A O 1
ATOM 741 N N . ASN A 1 94 ? 5.809 -1.143 -22.060 1.00 96.69 94 ASN A N 1
ATOM 742 C CA . ASN A 1 94 ? 4.877 -1.124 -23.183 1.00 96.69 94 ASN A CA 1
ATOM 743 C C . ASN A 1 94 ? 4.696 0.283 -23.755 1.00 96.69 94 ASN A C 1
ATOM 745 O O . ASN A 1 94 ? 4.705 0.437 -24.976 1.00 96.69 94 ASN A O 1
ATOM 749 N N . ALA A 1 95 ? 4.614 1.307 -22.905 1.00 96.62 95 ALA A N 1
ATOM 750 C CA . ALA A 1 95 ? 4.532 2.698 -23.331 1.00 96.62 95 ALA A CA 1
ATOM 751 C C . ALA A 1 95 ? 5.763 3.106 -24.153 1.00 96.62 95 ALA A C 1
ATOM 753 O O . ALA A 1 95 ? 5.623 3.676 -25.237 1.00 96.62 95 ALA A O 1
ATOM 754 N N . LEU A 1 96 ? 6.973 2.760 -23.695 1.00 94.75 96 LEU A N 1
ATOM 755 C CA . LEU A 1 96 ? 8.188 3.082 -24.443 1.00 94.75 96 LEU A CA 1
ATOM 756 C C . LEU A 1 96 ? 8.287 2.284 -25.751 1.00 94.75 96 LEU A C 1
ATOM 758 O O . LEU A 1 96 ? 8.725 2.823 -26.766 1.00 94.75 96 LEU A O 1
ATOM 762 N N . LYS A 1 97 ? 7.862 1.015 -25.760 1.00 94.00 97 LYS A N 1
ATOM 763 C CA . LYS A 1 97 ? 7.783 0.212 -26.992 1.00 94.00 97 LYS A CA 1
ATOM 764 C C . LYS A 1 97 ? 6.804 0.804 -28.002 1.00 94.00 97 LYS A C 1
ATOM 766 O O . LYS A 1 97 ? 7.137 0.868 -29.183 1.00 94.00 97 LYS A O 1
ATOM 771 N N . ASP A 1 98 ? 5.630 1.253 -27.559 1.00 97.06 98 ASP A N 1
ATOM 772 C CA . ASP A 1 98 ? 4.647 1.907 -28.429 1.00 97.06 98 ASP A CA 1
ATOM 773 C C . ASP A 1 98 ? 5.202 3.218 -29.004 1.00 97.06 98 ASP A C 1
ATOM 775 O O . ASP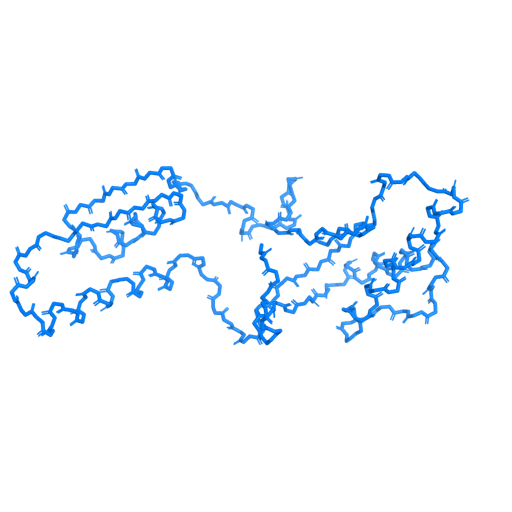 A 1 98 ? 5.096 3.463 -30.207 1.00 97.06 98 ASP A O 1
ATOM 779 N N . LEU A 1 99 ? 5.895 4.012 -28.179 1.00 95.69 99 LEU A N 1
ATOM 780 C CA . LEU A 1 99 ? 6.559 5.239 -28.616 1.00 95.69 99 LEU A CA 1
ATOM 781 C C . LEU A 1 99 ? 7.603 4.962 -29.709 1.00 95.69 99 LEU A C 1
ATOM 783 O O . LEU A 1 99 ? 7.579 5.611 -30.752 1.00 95.69 99 LEU A O 1
ATOM 787 N N . VAL A 1 100 ? 8.475 3.968 -29.517 1.00 95.00 100 VAL A N 1
ATOM 788 C CA . VAL A 1 100 ? 9.468 3.564 -30.528 1.00 95.00 100 VAL A CA 1
ATOM 789 C C . VAL A 1 100 ? 8.791 3.074 -31.811 1.00 95.00 100 VAL A C 1
ATOM 791 O O . VAL A 1 100 ? 9.245 3.396 -32.908 1.00 95.00 100 VAL A O 1
ATOM 794 N N . LYS A 1 101 ? 7.670 2.351 -31.699 1.00 95.81 101 LYS A N 1
ATOM 795 C CA . LYS A 1 101 ? 6.893 1.883 -32.856 1.00 95.81 101 LYS A CA 1
ATOM 796 C C . LYS A 1 101 ? 6.337 3.039 -33.688 1.00 95.81 101 LYS A C 1
ATOM 798 O O . LYS A 1 101 ? 6.380 2.986 -34.914 1.00 95.81 101 LYS A O 1
ATOM 803 N N . ARG A 1 102 ? 5.812 4.075 -33.025 1.00 97.56 102 ARG A N 1
ATOM 804 C CA . ARG A 1 102 ? 5.244 5.270 -33.675 1.00 97.56 102 ARG A CA 1
ATOM 805 C C . ARG A 1 102 ? 6.317 6.227 -34.187 1.00 97.56 102 ARG A C 1
ATOM 807 O O . ARG A 1 102 ? 6.094 6.913 -35.181 1.00 97.56 102 ARG A O 1
ATOM 814 N N . PHE A 1 103 ? 7.477 6.256 -33.535 1.00 96.81 103 PHE A N 1
ATOM 815 C CA . PHE A 1 103 ? 8.594 7.138 -33.858 1.00 96.81 103 PHE A CA 1
ATOM 816 C C . PHE A 1 103 ? 9.894 6.329 -33.996 1.00 96.81 103 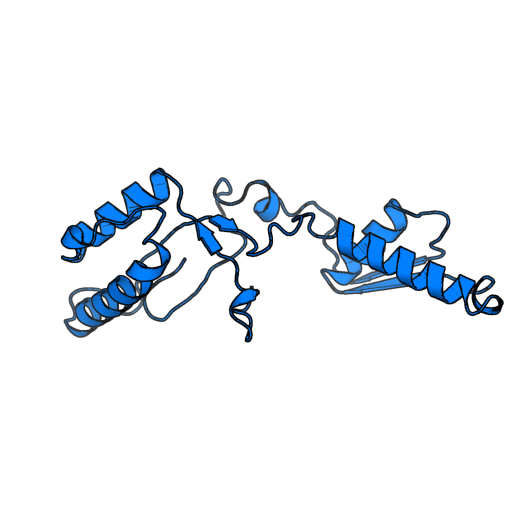PHE A C 1
ATOM 818 O O . PHE A 1 103 ? 10.722 6.336 -33.083 1.00 96.81 103 PHE A O 1
ATOM 825 N N . PRO A 1 104 ? 10.129 5.675 -35.151 1.00 94.94 104 PRO A N 1
ATOM 826 C CA . PRO A 1 104 ? 11.245 4.740 -35.325 1.00 94.94 104 PRO A CA 1
ATOM 827 C C . PRO A 1 104 ? 12.633 5.333 -35.063 1.00 94.94 104 PRO A C 1
ATOM 829 O O . PRO A 1 104 ? 13.536 4.613 -34.661 1.00 94.94 104 PRO A O 1
ATOM 8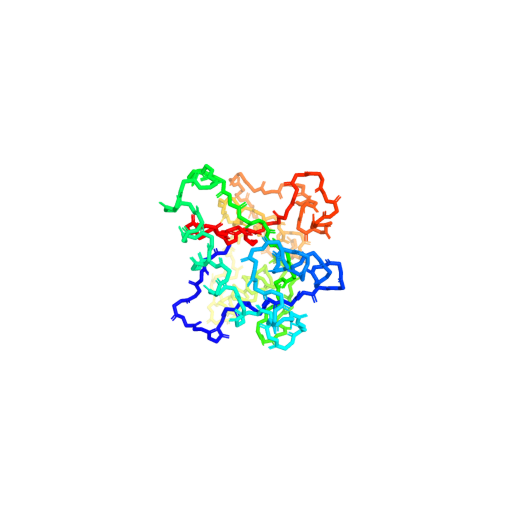32 N N . LYS A 1 105 ? 12.804 6.655 -35.211 1.00 95.00 105 LYS A N 1
ATOM 833 C CA . LYS A 1 105 ? 14.060 7.355 -34.881 1.00 95.00 105 LYS A CA 1
ATOM 834 C C . LYS A 1 105 ? 14.468 7.226 -33.406 1.00 95.00 105 LYS A C 1
ATOM 836 O O . LYS A 1 105 ? 15.626 7.448 -33.082 1.00 95.00 105 LYS A O 1
ATOM 841 N N . LEU A 1 106 ? 13.531 6.899 -32.514 1.00 93.69 106 LEU A N 1
ATOM 842 C CA . LEU A 1 106 ? 13.813 6.663 -31.097 1.00 93.69 106 LEU A CA 1
ATOM 843 C C . LEU A 1 106 ? 14.391 5.263 -30.838 1.00 93.69 106 LEU A C 1
ATOM 845 O O . LEU A 1 106 ? 14.907 5.023 -29.750 1.00 93.69 106 LEU A O 1
ATOM 849 N N . ALA A 1 107 ? 14.314 4.340 -31.807 1.00 92.00 107 ALA A N 1
ATOM 850 C CA . ALA A 1 107 ? 14.806 2.971 -31.652 1.00 92.00 107 ALA A CA 1
ATOM 851 C C . ALA A 1 107 ? 16.316 2.915 -31.392 1.00 92.00 107 ALA A C 1
ATOM 853 O O . ALA A 1 107 ? 16.758 2.062 -30.624 1.00 92.00 107 ALA A O 1
ATOM 854 N N . ASP A 1 108 ? 17.076 3.845 -31.972 1.00 93.62 108 ASP A N 1
ATOM 855 C CA . ASP A 1 108 ? 18.540 3.887 -31.878 1.00 93.62 108 ASP A CA 1
ATOM 856 C C . ASP A 1 108 ? 19.043 4.657 -30.647 1.00 93.62 108 ASP A C 1
ATOM 858 O O . ASP A 1 108 ? 20.237 4.658 -30.354 1.00 93.62 108 ASP A O 1
ATOM 862 N N . LEU A 1 109 ? 18.148 5.324 -29.909 1.00 95.44 109 LEU A N 1
ATOM 863 C CA . LEU A 1 109 ? 18.520 6.051 -28.696 1.00 95.44 109 LEU A CA 1
ATOM 864 C C . LEU A 1 109 ? 18.660 5.095 -27.500 1.00 95.44 109 LEU A C 1
ATOM 866 O O . LEU A 1 109 ? 17.955 4.081 -27.462 1.00 95.44 109 LEU A O 1
ATOM 870 N N . PRO A 1 110 ? 19.503 5.424 -26.502 1.00 96.00 110 PRO A N 1
ATOM 871 C CA . PRO A 1 110 ? 19.567 4.687 -25.241 1.00 96.00 110 PRO A CA 1
ATOM 872 C C . PRO A 1 110 ? 18.257 4.766 -24.438 1.00 96.00 110 PRO A C 1
ATOM 874 O O . PRO A 1 110 ? 17.667 5.841 -24.306 1.00 96.00 110 PRO A O 1
ATOM 877 N N . LYS A 1 111 ? 17.819 3.644 -23.856 1.00 95.62 111 LYS A N 1
ATOM 878 C CA . LYS A 1 111 ? 16.642 3.530 -22.978 1.00 95.62 111 LYS A CA 1
ATOM 879 C C . LYS A 1 111 ? 17.135 3.493 -21.537 1.00 95.62 111 LYS A C 1
ATOM 881 O O . LYS A 1 111 ? 17.578 2.455 -21.046 1.00 95.62 111 LYS A O 1
ATOM 886 N N . ILE A 1 112 ? 17.066 4.638 -20.869 1.00 96.81 112 ILE A N 1
ATOM 887 C CA . ILE A 1 112 ? 17.480 4.787 -19.474 1.00 96.81 112 ILE A CA 1
ATOM 888 C C . ILE A 1 112 ? 16.232 4.930 -18.607 1.00 96.81 112 ILE A C 1
ATOM 890 O O . ILE A 1 112 ? 15.399 5.801 -18.858 1.00 96.81 112 ILE A O 1
ATOM 894 N N . TYR A 1 113 ? 16.119 4.093 -17.579 1.00 96.38 113 TYR A N 1
ATOM 895 C CA . TYR A 1 113 ? 15.038 4.154 -16.596 1.00 96.38 113 TYR A CA 1
ATOM 896 C C . TYR A 1 113 ? 15.595 4.683 -15.279 1.00 96.38 113 TYR A C 1
ATOM 898 O O . TYR A 1 113 ? 16.594 4.173 -14.776 1.00 96.38 113 TYR A O 1
ATOM 906 N N . GLY A 1 114 ? 14.980 5.721 -14.722 1.00 95.38 114 GLY A N 1
ATOM 907 C CA . GLY A 1 114 ? 15.441 6.293 -13.466 1.00 95.38 114 GLY A CA 1
ATOM 908 C C . GLY A 1 114 ? 14.304 6.757 -12.580 1.00 95.38 114 GLY A C 1
ATOM 909 O O . GLY A 1 114 ? 13.270 7.219 -13.065 1.00 95.38 114 GLY A O 1
ATOM 910 N N . GLY A 1 115 ? 14.508 6.657 -11.269 1.00 95.25 115 GLY A N 1
ATOM 911 C CA . GLY A 1 115 ? 13.510 7.079 -10.300 1.00 95.25 115 GLY A CA 1
ATOM 912 C C . GLY A 1 115 ? 14.010 7.053 -8.863 1.00 95.25 115 GLY A C 1
ATOM 913 O O . GLY A 1 115 ? 14.987 6.386 -8.529 1.00 95.25 115 GLY A O 1
ATOM 914 N N . GLY A 1 116 ? 13.315 7.807 -8.014 1.00 93.81 116 GLY A N 1
ATOM 915 C CA . GLY A 1 116 ? 13.526 7.809 -6.571 1.00 93.81 116 GLY A CA 1
ATOM 916 C C . GLY A 1 116 ? 12.542 6.893 -5.847 1.00 93.81 116 GLY A C 1
ATOM 917 O O . GLY A 1 116 ? 11.393 6.784 -6.281 1.00 93.81 116 GLY A O 1
ATOM 918 N N . SER A 1 117 ? 12.951 6.282 -4.731 1.00 90.75 117 SER A N 1
ATOM 919 C CA . SER A 1 117 ? 12.085 5.461 -3.874 1.00 90.75 117 SER A CA 1
ATOM 920 C C . SER A 1 117 ? 11.351 4.387 -4.696 1.00 90.75 117 SER A C 1
ATOM 922 O O . SER A 1 117 ? 11.988 3.573 -5.366 1.00 90.75 117 SER A O 1
ATOM 924 N N . TYR A 1 118 ? 10.019 4.407 -4.733 1.00 89.75 118 TYR A N 1
ATOM 925 C CA . TYR A 1 118 ? 9.222 3.495 -5.551 1.00 89.75 118 TYR A CA 1
ATOM 926 C C . TYR A 1 118 ? 9.619 3.504 -7.041 1.00 89.75 118 TYR A C 1
ATOM 928 O O . TYR A 1 118 ? 9.672 2.453 -7.670 1.00 89.75 118 TYR A O 1
ATOM 936 N N . GLY A 1 119 ? 9.986 4.660 -7.605 1.00 93.56 119 GLY A N 1
ATOM 937 C CA . GLY A 1 119 ? 10.447 4.756 -8.994 1.00 93.56 119 GLY A CA 1
ATOM 938 C C . GLY A 1 119 ? 11.810 4.098 -9.241 1.00 93.56 119 GLY A C 1
ATOM 939 O O . GLY A 1 119 ? 12.051 3.577 -10.329 1.00 93.56 119 GLY A O 1
ATOM 940 N N . GLY A 1 120 ? 12.689 4.086 -8.235 1.00 94.06 120 GLY A N 1
ATOM 941 C CA . GLY A 1 120 ? 13.971 3.375 -8.285 1.00 94.06 120 GLY A CA 1
ATOM 942 C C . GLY A 1 120 ? 13.760 1.862 -8.294 1.00 94.06 120 GLY A C 1
ATOM 943 O O . GLY A 1 120 ? 14.267 1.162 -9.173 1.00 94.06 120 GLY A O 1
ATOM 944 N N . TYR A 1 121 ? 12.871 1.383 -7.414 1.00 92.19 121 TYR A N 1
ATOM 945 C CA . TYR A 1 121 ? 12.383 0.001 -7.421 1.00 92.19 121 TYR A CA 1
ATOM 946 C C . TYR A 1 121 ? 11.782 -0.397 -8.782 1.00 92.19 121 TYR A C 1
ATOM 948 O O . TYR A 1 121 ? 12.163 -1.428 -9.337 1.00 92.19 121 TYR A O 1
ATOM 956 N N . LEU A 1 122 ? 10.907 0.432 -9.365 1.00 94.12 122 LEU A N 1
ATOM 957 C CA . LEU A 1 122 ? 10.345 0.167 -10.695 1.00 94.12 122 LEU A CA 1
ATOM 958 C C . LEU A 1 122 ? 11.421 0.126 -11.783 1.00 94.12 122 LEU A C 1
ATOM 960 O O . LEU A 1 12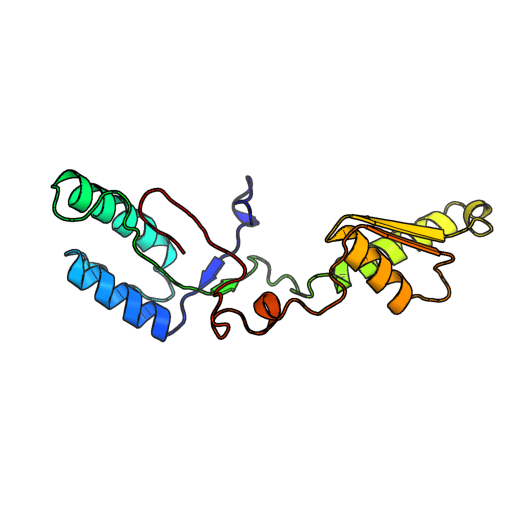2 ? 11.373 -0.748 -12.642 1.00 94.12 122 LEU A O 1
ATOM 964 N N . SER A 1 123 ? 12.405 1.026 -11.746 1.00 95.44 123 SER A N 1
ATOM 965 C CA . SER A 1 123 ? 13.482 1.071 -12.746 1.00 95.44 123 SER A CA 1
ATOM 966 C C . SER A 1 123 ? 14.335 -0.202 -12.718 1.00 95.44 123 SER A C 1
ATOM 968 O O . SER A 1 123 ? 14.615 -0.790 -13.765 1.00 95.44 123 SER A O 1
ATOM 970 N N . LEU A 1 124 ? 14.676 -0.687 -11.520 1.00 94.31 124 LEU A N 1
ATOM 971 C CA . LEU A 1 124 ? 15.347 -1.975 -11.327 1.00 94.31 124 LEU A CA 1
ATOM 972 C C . LEU A 1 124 ? 14.475 -3.158 -11.779 1.00 94.31 124 LEU A C 1
ATOM 974 O O . LEU A 1 124 ? 14.968 -4.082 -12.431 1.00 94.31 124 LEU A O 1
ATOM 978 N N . LEU A 1 125 ? 13.175 -3.134 -11.468 1.00 94.06 125 LEU A N 1
ATOM 979 C CA . LEU A 1 125 ? 12.236 -4.181 -11.870 1.00 94.06 125 LEU A CA 1
ATOM 980 C C . LEU A 1 125 ? 12.079 -4.254 -13.396 1.00 94.06 125 LEU A C 1
ATOM 982 O O . LEU A 1 125 ? 12.090 -5.348 -13.959 1.00 94.06 125 LEU A O 1
ATOM 986 N N . ILE A 1 126 ? 12.004 -3.107 -14.074 1.00 96.44 126 ILE A N 1
ATOM 987 C CA . ILE A 1 126 ? 11.964 -3.007 -15.538 1.00 96.44 126 ILE A CA 1
ATOM 988 C C . ILE A 1 126 ? 13.211 -3.643 -16.156 1.00 96.44 126 ILE A C 1
ATOM 990 O O . ILE A 1 126 ? 13.081 -4.479 -17.052 1.00 96.44 126 ILE A O 1
ATOM 994 N N . ALA A 1 127 ? 14.403 -3.323 -15.642 1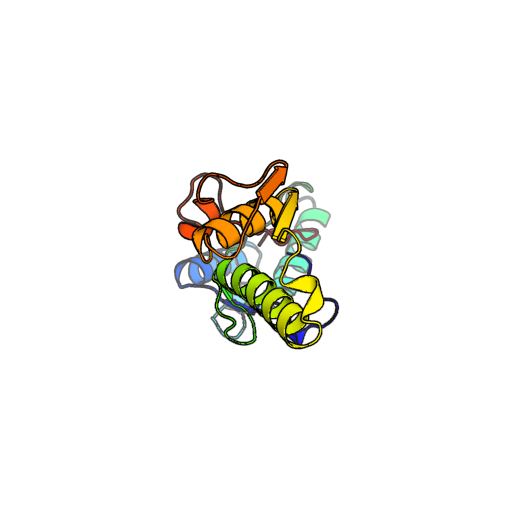.00 95.81 127 ALA A N 1
ATOM 995 C CA . ALA A 1 127 ? 15.653 -3.930 -16.104 1.00 95.81 127 ALA A CA 1
ATOM 996 C C . ALA A 1 127 ? 15.689 -5.448 -15.900 1.00 95.81 127 ALA A C 1
ATOM 998 O O . ALA A 1 127 ? 16.274 -6.167 -16.705 1.00 95.81 127 ALA A O 1
ATOM 999 N N . LYS A 1 128 ? 15.022 -5.960 -14.862 1.00 94.69 128 LYS A N 1
ATOM 1000 C CA . LYS A 1 128 ? 14.916 -7.402 -14.624 1.00 94.69 128 LYS A CA 1
ATOM 1001 C C . LYS A 1 128 ? 13.919 -8.092 -15.559 1.00 94.69 128 LYS A C 1
ATOM 1003 O O . LYS A 1 128 ? 14.173 -9.215 -15.985 1.00 94.69 128 LYS A O 1
ATOM 1008 N N . ILE A 1 129 ? 12.799 -7.439 -15.877 1.00 96.25 129 ILE A N 1
ATOM 1009 C CA . ILE A 1 129 ? 11.750 -7.973 -16.762 1.00 96.25 129 ILE A CA 1
ATOM 1010 C C . ILE A 1 129 ? 12.173 -7.912 -18.238 1.00 96.25 129 ILE A C 1
ATOM 1012 O O . ILE A 1 129 ? 11.925 -8.853 -18.991 1.00 96.25 129 ILE A O 1
ATOM 1016 N N . ALA A 1 130 ? 12.799 -6.815 -18.668 1.00 96.19 130 ALA A N 1
ATOM 1017 C CA . ALA A 1 130 ? 13.163 -6.565 -20.062 1.00 96.19 130 ALA A CA 1
ATOM 1018 C C . ALA A 1 130 ? 14.633 -6.122 -20.209 1.00 96.19 130 ALA A C 1
ATOM 1020 O O . ALA A 1 130 ? 14.886 -5.040 -20.739 1.00 96.19 130 ALA A O 1
ATOM 1021 N N . PRO A 1 131 ? 15.614 -6.951 -19.805 1.00 95.12 131 PRO A N 1
ATOM 1022 C CA . PRO A 1 131 ? 17.029 -6.559 -19.758 1.00 95.12 131 PRO A CA 1
ATOM 1023 C C . PRO A 1 131 ? 17.587 -6.112 -21.114 1.00 95.12 131 PRO A C 1
ATOM 1025 O O . PRO A 1 131 ? 18.416 -5.218 -21.181 1.00 95.12 131 PRO A O 1
ATOM 1028 N N . TRP A 1 132 ? 17.086 -6.679 -22.212 1.00 92.81 132 TRP A N 1
ATOM 1029 C CA . TRP A 1 132 ? 17.504 -6.341 -23.579 1.00 92.81 132 TRP A CA 1
ATOM 1030 C C . TRP A 1 132 ? 16.934 -5.014 -24.101 1.00 92.81 132 TRP A C 1
ATOM 1032 O O . TRP A 1 132 ? 17.241 -4.611 -25.218 1.00 92.81 132 TRP A O 1
ATOM 1042 N N . TYR A 1 133 ? 16.042 -4.379 -23.338 1.00 91.00 133 TYR A N 1
ATOM 1043 C CA . TYR A 1 133 ? 15.378 -3.124 -23.692 1.00 91.00 133 TYR A CA 1
ATOM 1044 C C . TYR A 1 133 ? 15.760 -1.979 -22.741 1.00 91.00 133 TYR A C 1
ATOM 1046 O O . TYR A 1 133 ? 15.116 -0.931 -22.738 1.00 91.00 133 TYR A O 1
ATOM 1054 N N . VAL A 1 134 ? 16.790 -2.188 -21.918 1.00 96.25 134 VAL A N 1
ATOM 1055 C CA . VAL A 1 134 ? 17.285 -1.230 -20.931 1.00 96.25 134 VAL A CA 1
ATOM 1056 C C . VAL A 1 134 ? 18.787 -1.076 -21.109 1.00 96.25 134 VAL A C 1
ATOM 1058 O O . VAL A 1 134 ? 19.537 -2.025 -20.911 1.00 96.25 134 VAL A O 1
ATOM 1061 N N . ASP A 1 135 ? 19.222 0.134 -21.443 1.00 97.19 135 ASP A N 1
ATOM 1062 C CA . ASP A 1 135 ? 20.641 0.467 -21.599 1.00 97.19 135 ASP A CA 1
ATOM 1063 C C . ASP A 1 135 ? 21.254 0.991 -20.290 1.00 97.19 135 ASP A C 1
ATOM 1065 O O . ASP A 1 135 ? 22.469 0.967 -20.108 1.00 97.19 135 ASP A O 1
ATOM 1069 N N . GLY A 1 136 ? 20.423 1.456 -19.352 1.00 97.06 136 GLY A N 1
ATOM 1070 C CA . GLY A 1 136 ? 20.883 1.908 -18.043 1.00 97.06 136 GLY A CA 1
ATOM 1071 C C . GLY A 1 136 ? 19.760 2.110 -17.031 1.00 97.06 136 GLY A C 1
ATOM 1072 O O . GLY A 1 136 ? 18.613 2.382 -17.391 1.00 97.06 136 GLY A O 1
ATOM 1073 N N . VAL A 1 137 ? 20.119 2.004 -15.750 1.00 97.12 137 VAL A N 1
ATOM 1074 C CA . VAL A 1 137 ? 19.233 2.296 -14.619 1.00 97.12 137 VAL A CA 1
ATOM 1075 C C . VAL A 1 137 ? 19.875 3.335 -13.709 1.00 97.12 137 VAL A C 1
ATOM 1077 O O . VAL A 1 137 ? 21.042 3.201 -13.346 1.00 97.12 137 VAL A O 1
ATOM 1080 N N . ILE A 1 138 ? 19.104 4.350 -13.318 1.00 96.38 138 ILE A N 1
ATOM 1081 C CA . ILE A 1 138 ? 19.470 5.299 -12.261 1.00 96.38 138 ILE A CA 1
ATOM 1082 C C . ILE A 1 138 ? 18.509 5.091 -11.092 1.00 96.38 138 ILE A C 1
ATOM 1084 O O . ILE A 1 138 ? 17.382 5.586 -11.093 1.00 96.38 138 ILE A O 1
ATOM 1088 N N . ASP A 1 139 ? 18.963 4.343 -10.095 1.00 94.50 139 ASP A N 1
ATOM 1089 C CA . ASP A 1 139 ? 18.224 4.138 -8.854 1.00 94.50 139 ASP A CA 1
ATOM 1090 C C . ASP A 1 139 ? 18.639 5.177 -7.804 1.00 94.50 139 ASP A C 1
ATOM 1092 O O . ASP A 1 139 ? 19.823 5.336 -7.502 1.00 94.50 139 ASP A O 1
ATOM 1096 N N . ASN A 1 140 ? 17.656 5.873 -7.234 1.00 94.50 140 ASN A N 1
ATOM 1097 C CA . ASN A 1 140 ? 17.837 6.689 -6.045 1.00 94.50 140 ASN A CA 1
ATOM 1098 C C . ASN A 1 140 ? 16.968 6.157 -4.896 1.00 94.50 140 ASN A C 1
ATOM 1100 O O . ASN A 1 140 ? 15.772 6.432 -4.823 1.00 94.50 140 ASN A O 1
ATOM 1104 N N . SER A 1 141 ? 17.588 5.485 -3.928 1.00 90.31 141 SER A N 1
ATOM 1105 C CA . SER A 1 141 ? 16.914 5.023 -2.704 1.00 90.31 141 SER A CA 1
ATOM 1106 C C . SER A 1 141 ? 15.743 4.058 -2.961 1.00 90.31 141 SER A C 1
ATOM 1108 O O . SER A 1 141 ? 14.768 4.052 -2.207 1.00 90.31 141 SER A O 1
ATOM 1110 N N . GLY A 1 142 ? 15.804 3.266 -4.035 1.00 86.88 142 GLY A N 1
ATOM 1111 C CA . GLY A 1 142 ? 14.862 2.189 -4.301 1.00 86.88 142 GLY A CA 1
ATOM 1112 C C . GLY A 1 142 ? 14.964 1.050 -3.289 1.00 86.88 142 GLY A C 1
ATOM 1113 O O . GLY A 1 142 ? 16.019 0.764 -2.720 1.00 86.88 142 GLY A O 1
ATOM 1114 N N . SER A 1 143 ? 13.842 0.373 -3.050 1.00 78.88 143 SER A N 1
ATOM 1115 C CA . SER A 1 143 ? 13.803 -0.796 -2.173 1.00 78.88 143 SER A CA 1
ATOM 1116 C C . SER A 1 143 ? 14.486 -1.989 -2.849 1.00 78.88 143 SER A C 1
ATOM 1118 O O . SER A 1 143 ? 13.919 -2.613 -3.744 1.00 78.88 143 SER A O 1
ATOM 1120 N N . ALA A 1 144 ? 15.707 -2.312 -2.417 1.00 72.00 144 ALA A N 1
ATOM 1121 C CA . ALA A 1 144 ? 16.474 -3.450 -2.934 1.00 72.00 144 ALA A CA 1
ATOM 1122 C C . ALA A 1 144 ? 16.013 -4.812 -2.373 1.00 72.00 144 ALA A C 1
ATOM 1124 O O . ALA A 1 144 ? 16.248 -5.850 -2.993 1.00 72.00 144 ALA A O 1
ATOM 1125 N N . LEU A 1 145 ? 15.358 -4.816 -1.207 1.00 74.25 145 LEU A N 1
ATOM 1126 C CA . LEU A 1 145 ? 14.801 -6.010 -0.568 1.00 74.25 145 LEU A CA 1
ATOM 1127 C C . LEU A 1 145 ? 13.273 -6.016 -0.675 1.00 74.25 145 LEU A C 1
ATOM 1129 O O . LEU A 1 145 ? 12.671 -4.939 -0.619 1.00 74.25 145 LEU A O 1
ATOM 1133 N N . PRO A 1 146 ? 12.635 -7.200 -0.784 1.00 68.94 146 PRO A N 1
ATOM 1134 C CA . PRO A 1 146 ? 11.189 -7.301 -0.692 1.00 68.94 146 PRO A CA 1
ATOM 1135 C C . PRO A 1 146 ? 10.726 -6.744 0.662 1.00 68.94 146 PRO A C 1
ATOM 1137 O O . PRO A 1 146 ? 11.169 -7.243 1.700 1.00 68.94 146 PRO A O 1
ATOM 1140 N N . PRO A 1 147 ? 9.864 -5.721 0.681 1.00 72.62 147 PRO A N 1
ATOM 1141 C CA . PRO A 1 147 ? 9.266 -5.215 1.911 1.00 72.62 147 PRO A CA 1
ATOM 1142 C C . PRO A 1 147 ? 8.348 -6.295 2.503 1.00 72.62 147 PRO A C 1
ATOM 1144 O O . PRO A 1 147 ? 7.214 -6.480 2.067 1.00 72.62 147 PRO A O 1
ATOM 1147 N N . LEU A 1 148 ? 8.865 -7.072 3.462 1.00 77.00 148 LEU A N 1
ATOM 1148 C CA . LEU A 1 148 ? 8.154 -8.222 4.037 1.00 77.00 148 LEU A CA 1
ATOM 1149 C C . LEU A 1 148 ? 6.849 -7.825 4.727 1.00 77.00 148 LEU A C 1
ATOM 1151 O O . LEU A 1 148 ? 5.913 -8.611 4.734 1.00 77.00 148 LEU A O 1
ATOM 1155 N N . ASN A 1 149 ? 6.748 -6.600 5.231 1.00 76.38 149 ASN A N 1
ATOM 1156 C CA . ASN 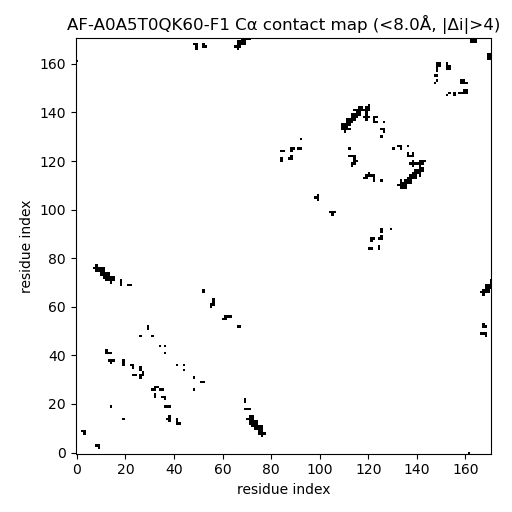A 1 149 ? 5.502 -6.029 5.734 1.00 76.38 149 ASN A CA 1
ATOM 1157 C C . ASN A 1 149 ? 4.380 -5.989 4.682 1.00 76.38 149 ASN A C 1
ATOM 1159 O O . ASN A 1 149 ? 3.219 -6.099 5.056 1.00 76.38 149 ASN A O 1
ATOM 1163 N N . TYR A 1 150 ? 4.695 -5.913 3.385 1.00 70.88 150 TYR A N 1
ATOM 1164 C CA . TYR A 1 150 ? 3.689 -5.954 2.309 1.00 70.88 150 TYR A CA 1
ATOM 1165 C C . TYR A 1 150 ? 3.284 -7.383 1.926 1.00 70.88 150 TYR A C 1
ATOM 1167 O O . TYR A 1 150 ? 2.304 -7.578 1.216 1.00 70.88 150 TYR A O 1
ATOM 1175 N N . ILE A 1 151 ? 4.048 -8.385 2.368 1.00 73.19 151 ILE A N 1
ATOM 1176 C CA . ILE A 1 151 ? 3.820 -9.801 2.050 1.00 73.19 151 ILE A CA 1
ATOM 1177 C C . ILE A 1 151 ? 3.182 -10.518 3.240 1.00 73.19 151 ILE A C 1
ATOM 1179 O O . ILE A 1 151 ? 2.220 -11.260 3.083 1.00 73.19 151 ILE A O 1
ATOM 1183 N N . LEU A 1 152 ? 3.739 -10.301 4.428 1.00 77.88 152 LEU A N 1
ATOM 1184 C CA . LEU A 1 152 ? 3.347 -10.941 5.679 1.00 77.88 152 LEU A CA 1
ATOM 1185 C C . LEU A 1 152 ? 2.285 -10.127 6.433 1.00 77.88 152 LEU A C 1
ATOM 1187 O O . LEU A 1 152 ? 1.538 -10.686 7.232 1.00 77.88 152 LEU A O 1
ATOM 1191 N N . GLY A 1 153 ? 2.180 -8.819 6.166 1.00 76.38 153 GLY A N 1
ATOM 1192 C CA . GLY A 1 153 ? 1.133 -7.965 6.723 1.00 76.38 153 GLY A CA 1
ATOM 1193 C C . GLY A 1 153 ? 1.085 -8.016 8.249 1.00 76.38 153 GLY A C 1
ATOM 1194 O O . GLY A 1 153 ? 2.089 -7.789 8.922 1.00 76.38 153 GLY A O 1
ATOM 1195 N N . ARG A 1 154 ? -0.096 -8.335 8.786 1.00 76.56 154 ARG A N 1
ATOM 1196 C CA . ARG A 1 154 ? -0.383 -8.386 10.229 1.00 76.56 154 ARG A CA 1
ATOM 1197 C C . ARG A 1 154 ? 0.442 -9.415 11.020 1.00 76.56 154 ARG A C 1
ATOM 1199 O O . ARG A 1 154 ? 0.497 -9.302 12.237 1.00 76.56 154 ARG A O 1
ATOM 1206 N N . GLU A 1 155 ? 1.096 -10.368 10.352 1.00 78.50 155 GLU A N 1
ATOM 1207 C CA . GLU A 1 155 ? 1.991 -11.351 10.989 1.00 78.50 155 GLU A CA 1
ATOM 1208 C C . GLU A 1 155 ? 3.368 -10.764 11.358 1.00 78.50 155 GLU A C 1
ATOM 1210 O O . GLU A 1 155 ? 4.167 -11.403 12.038 1.00 78.50 155 GLU A O 1
ATOM 1215 N N . MET A 1 156 ? 3.682 -9.547 10.903 1.00 80.81 156 MET A N 1
ATOM 1216 C CA . MET A 1 156 ? 4.923 -8.858 11.260 1.00 80.81 156 MET A CA 1
ATOM 1217 C C . MET A 1 156 ? 4.802 -8.154 12.614 1.00 80.81 156 MET A C 1
ATOM 1219 O O . MET A 1 156 ? 3.845 -7.422 12.852 1.00 80.81 156 MET A O 1
ATOM 1223 N N . GLU A 1 157 ? 5.836 -8.256 13.457 1.00 66.75 157 GLU A N 1
ATOM 1224 C CA . GLU A 1 157 ? 5.898 -7.567 14.763 1.00 66.75 157 GLU A CA 1
ATOM 1225 C C . GLU A 1 157 ? 5.733 -6.039 14.657 1.00 66.75 157 GLU A C 1
ATOM 1227 O O . GLU A 1 157 ? 5.177 -5.404 15.550 1.00 66.75 157 GLU A O 1
ATOM 1232 N N . SER A 1 158 ? 6.197 -5.440 13.555 1.00 63.31 158 SER A N 1
ATOM 1233 C CA . SER A 1 158 ? 6.085 -4.000 13.284 1.00 63.31 158 SER A CA 1
ATOM 1234 C C . SER A 1 158 ? 4.719 -3.566 12.730 1.00 63.31 158 SER A C 1
ATOM 1236 O O . SER A 1 158 ? 4.518 -2.374 12.504 1.00 63.31 158 SER A O 1
ATOM 1238 N N . GLY A 1 159 ? 3.797 -4.505 12.497 1.00 65.69 159 GLY A N 1
ATOM 1239 C CA . GLY A 1 159 ? 2.422 -4.231 12.084 1.00 65.69 159 GLY A CA 1
ATOM 1240 C C . GLY A 1 159 ? 2.180 -4.063 10.578 1.00 65.69 159 GLY A C 1
ATOM 1241 O O . GLY A 1 159 ? 2.975 -4.472 9.730 1.00 65.69 159 GLY A O 1
ATOM 1242 N N . CYS A 1 160 ? 1.012 -3.492 10.275 1.00 66.19 160 CYS A N 1
ATOM 1243 C CA . CYS A 1 160 ? 0.403 -3.342 8.954 1.00 66.19 160 CYS A CA 1
ATOM 1244 C C . CYS A 1 160 ? 1.131 -2.347 8.027 1.00 66.19 160 CYS A C 1
ATOM 1246 O O . CYS A 1 160 ? 1.767 -1.393 8.468 1.00 66.19 160 CYS A O 1
ATOM 1248 N N . ASP A 1 161 ? 0.995 -2.555 6.711 1.00 66.19 161 ASP A N 1
ATOM 1249 C CA . ASP A 1 161 ? 1.497 -1.643 5.665 1.00 66.19 161 ASP A CA 1
ATOM 1250 C C . ASP A 1 161 ? 0.821 -0.262 5.740 1.00 66.19 161 ASP A C 1
ATOM 1252 O O . ASP A 1 161 ? 1.436 0.791 5.558 1.00 66.19 161 ASP A O 1
ATOM 1256 N N . TYR A 1 162 ? -0.470 -0.260 6.067 1.00 75.19 162 TYR A N 1
ATOM 1257 C CA . TYR A 1 162 ? -1.275 0.941 6.055 1.00 75.19 162 TYR A CA 1
ATOM 1258 C C . TYR A 1 162 ? -2.087 1.110 7.329 1.00 75.19 162 TYR A C 1
ATOM 1260 O O . TYR A 1 162 ? -2.623 0.146 7.866 1.00 75.19 162 TYR A O 1
ATOM 1268 N N . VAL A 1 163 ? -2.178 2.371 7.761 1.00 80.81 163 VAL A N 1
ATOM 1269 C CA . VAL A 1 163 ? -2.989 2.808 8.891 1.00 80.81 163 VAL A CA 1
ATOM 1270 C C . VAL A 1 163 ? -3.867 3.980 8.458 1.00 80.81 163 VAL A C 1
ATOM 1272 O O . VAL A 1 163 ? -3.367 5.008 7.982 1.00 80.81 163 VAL A O 1
ATOM 1275 N N . LEU A 1 164 ? -5.177 3.854 8.651 1.00 85.38 164 LEU A N 1
ATOM 1276 C CA . LEU A 1 164 ? -6.117 4.967 8.652 1.00 85.38 164 LEU A CA 1
ATOM 1277 C C . LEU A 1 164 ? -6.128 5.590 10.046 1.00 85.38 164 LEU A C 1
ATOM 1279 O O . LEU A 1 164 ? -6.579 4.994 11.020 1.00 85.38 164 LEU A O 1
ATOM 1283 N N . ASN A 1 165 ? -5.632 6.820 10.133 1.00 88.75 165 ASN A N 1
ATOM 1284 C CA . ASN A 1 165 ? -5.548 7.557 11.385 1.00 88.75 165 ASN A CA 1
ATOM 1285 C C . ASN A 1 165 ? -6.635 8.634 11.441 1.00 88.75 165 ASN A C 1
ATOM 1287 O O . ASN A 1 165 ? -6.564 9.628 10.717 1.00 88.75 165 ASN A O 1
ATOM 1291 N N . SER A 1 166 ? -7.626 8.426 12.303 1.00 88.56 166 SER A N 1
ATOM 1292 C CA . SER A 1 166 ? -8.695 9.389 12.596 1.00 88.56 166 SER A CA 1
ATOM 1293 C C . SER A 1 166 ? -8.452 10.078 13.946 1.00 88.56 166 SER A C 1
ATOM 1295 O O . SER A 1 166 ? -7.364 9.964 14.518 1.00 88.56 166 SER A O 1
ATOM 1297 N N . SER A 1 167 ? -9.417 10.829 14.476 1.00 91.81 167 SER A N 1
ATOM 1298 C CA . SER A 1 167 ? -9.231 11.547 15.742 1.00 91.81 167 SER A CA 1
ATOM 1299 C C . SER A 1 167 ? -9.160 10.585 16.928 1.00 91.81 167 SER A C 1
ATOM 1301 O O . SER A 1 167 ? -8.380 10.810 17.862 1.00 91.81 167 SER A O 1
ATOM 1303 N N . HIS A 1 168 ? -9.942 9.506 16.910 1.00 94.38 168 HIS A N 1
ATOM 1304 C CA . HIS A 1 168 ? -10.085 8.594 18.044 1.00 94.38 168 HIS A CA 1
ATOM 1305 C C . HIS A 1 168 ? -9.872 7.117 17.695 1.00 94.38 168 HIS A C 1
ATOM 1307 O O . HIS A 1 168 ? -9.639 6.321 18.607 1.00 94.38 168 HIS A O 1
ATOM 1313 N N . ILE A 1 169 ? -9.851 6.764 16.411 1.00 93.25 169 ILE A N 1
ATOM 1314 C CA . ILE A 1 169 ? -9.594 5.409 15.919 1.00 93.25 169 ILE A CA 1
ATOM 1315 C C . ILE A 1 169 ? -8.323 5.349 15.060 1.00 93.25 169 ILE A C 1
ATOM 1317 O O . ILE A 1 169 ? -8.004 6.270 14.299 1.00 93.25 169 ILE A O 1
ATOM 1321 N N . LEU A 1 170 ? -7.626 4.221 15.167 1.00 91.00 170 LEU A N 1
ATOM 1322 C CA . LEU A 1 170 ? -6.617 3.739 14.228 1.00 91.00 170 LEU A CA 1
ATOM 1323 C C . LEU A 1 170 ? -7.148 2.453 13.589 1.00 91.00 170 LEU A C 1
ATOM 1325 O O . LEU A 1 170 ? -7.562 1.561 14.325 1.00 91.00 170 LEU A O 1
ATOM 1329 N N . ILE A 1 171 ? -7.146 2.362 12.261 1.00 86.56 171 ILE A N 1
ATOM 1330 C CA . ILE A 1 171 ? -7.476 1.130 11.518 1.00 86.56 171 ILE A CA 1
ATOM 1331 C C . ILE A 1 171 ? -6.250 0.689 10.743 1.00 86.56 171 ILE A C 1
ATOM 1333 O O . ILE A 1 171 ? -5.735 1.556 10.004 1.00 86.56 171 ILE A O 1
#

Mean predicted aligned error: 6.23 Å

pLDDT: mean 89.91, std 8.88, range [53.38, 97.81]

InterPro domains:
  IPR022605 Protein of unknown function DUF2920 [PF11144] (1-161)
  IPR029058 Alpha/Beta hydrolase fold [SSF53474] (79-152)

Foldseek 3Di:
DDCDPDNLFFFDFFADPVLQVLVCVVCVVLVNNVVRDDRVCPVVCVVVSVVSLVVCVVVVVDPQPAAAEGDTDGHGNVNDDPPLQPVVLVVVVVVVVVVCVVPVVCVPPAAEQEDEASSLQSQVVNCVVCVVRHPYYHHHHYDPDPPVCVVCACVDPVHHPDWDDDSHYID

Radius of gyration: 22.42 Å; Cα contacts (8 Å, |Δi|>4): 201; chains: 1; bounding box: 47×28×67 Å

Secondary structure (DSSP, 8-state):
-PPPSSGGGSPEEE--HHHHHHHHHHHHHTT-TTS---TTTHHHHHHHHHHHHHHHHHTTSS-TT--EE---EEE-TT-----TTHHHHHHHHHHHHHHHHH-GGGTTS--EEEEETHHHHHHHHHHHH-GGG-SEEEEES---S--THHHHGGGSTT--S---B-SSEE-